Protein AF-A0A4U9IX40-F1 (afdb_monomer)

Solvent-accessible surface area (backbone atoms only — not comparable to full-atom values): 3155 Å² total; per-residue (Å²): 111,67,67,53,27,52,51,34,51,54,49,51,61,54,50,76,72,38,90,83,55,88,53,82,47,40,53,79,39,82,88,35,91,57,16,71,57,44,65,74,75,39,100,62,64,54,59,68,70,51,104

Structure (mmCIF, N/CA/C/O backbone):
data_AF-A0A4U9IX40-F1
#
_entry.id   AF-A0A4U9IX40-F1
#
loop_
_atom_site.group_PDB
_atom_site.id
_atom_site.type_symbol
_atom_site.label_atom_id
_atom_site.label_alt_id
_atom_site.label_comp_id
_atom_site.label_asym_id
_atom_site.label_entity_id
_atom_site.label_seq_id
_atom_site.pdbx_PDB_ins_code
_atom_site.Cartn_x
_atom_site.Cartn_y
_atom_site.Cartn_z
_atom_site.occupancy
_atom_site.B_iso_or_equiv
_atom_site.auth_seq_id
_atom_site.auth_comp_id
_atom_site.auth_asym_id
_atom_site.auth_atom_id
_atom_site.pdbx_PDB_model_num
ATOM 1 N N . MET A 1 1 ? 11.622 -3.474 -10.654 1.00 61.66 1 MET A N 1
ATOM 2 C CA . MET A 1 1 ? 10.657 -2.806 -9.751 1.00 61.66 1 MET A CA 1
ATOM 3 C C . MET A 1 1 ? 9.252 -3.396 -9.860 1.00 61.66 1 MET A C 1
ATOM 5 O O . MET A 1 1 ? 8.575 -3.478 -8.844 1.00 61.66 1 MET A O 1
ATOM 9 N N . ASP A 1 2 ? 8.847 -3.906 -11.026 1.00 84.50 2 ASP A N 1
ATOM 10 C CA . ASP A 1 2 ? 7.484 -4.424 -11.241 1.00 84.50 2 ASP A CA 1
ATOM 11 C C . ASP A 1 2 ? 7.102 -5.627 -10.370 1.00 84.50 2 ASP A C 1
ATOM 13 O O . ASP A 1 2 ? 5.961 -5.730 -9.937 1.00 84.50 2 ASP A O 1
ATOM 17 N N . VAL A 1 3 ? 8.035 -6.541 -10.080 1.00 95.31 3 VAL A N 1
ATOM 18 C CA . VAL A 1 3 ? 7.753 -7.711 -9.221 1.00 95.31 3 VAL A CA 1
ATOM 19 C C . VAL A 1 3 ? 7.434 -7.277 -7.789 1.00 95.31 3 VAL A C 1
ATOM 21 O O . VAL A 1 3 ? 6.431 -7.702 -7.229 1.00 95.31 3 VAL A O 1
ATOM 24 N N . ALA A 1 4 ? 8.254 -6.396 -7.210 1.00 96.19 4 ALA A N 1
ATOM 25 C CA .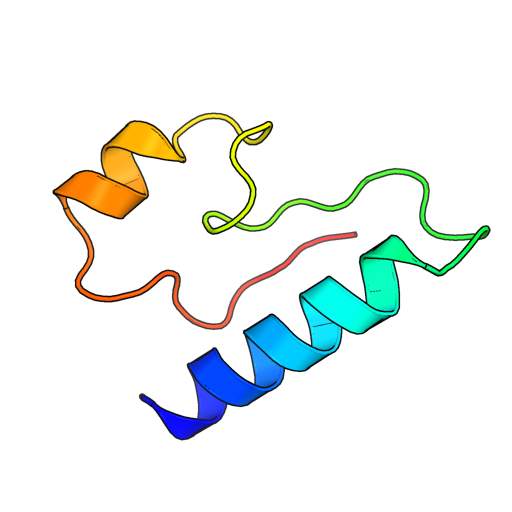 ALA A 1 4 ? 8.067 -5.922 -5.840 1.00 96.19 4 ALA A CA 1
ATOM 26 C C . ALA A 1 4 ? 6.739 -5.167 -5.679 1.00 96.19 4 ALA A C 1
ATOM 28 O O . ALA A 1 4 ? 6.006 -5.412 -4.727 1.00 96.19 4 ALA A O 1
ATOM 29 N N . GLN A 1 5 ? 6.397 -4.312 -6.646 1.00 96.38 5 GLN A N 1
ATOM 30 C CA . GLN A 1 5 ? 5.122 -3.595 -6.651 1.00 96.38 5 GLN A CA 1
ATOM 31 C C . GLN A 1 5 ? 3.922 -4.538 -6.809 1.00 96.38 5 GLN A C 1
ATOM 33 O O . GLN A 1 5 ? 2.933 -4.390 -6.097 1.00 96.38 5 GLN A O 1
ATOM 38 N N . ARG A 1 6 ? 3.999 -5.535 -7.705 1.00 96.94 6 ARG A N 1
ATOM 39 C CA . ARG A 1 6 ? 2.932 -6.540 -7.854 1.00 96.94 6 ARG A CA 1
ATOM 40 C C . ARG A 1 6 ? 2.716 -7.334 -6.568 1.00 96.94 6 ARG A C 1
ATOM 42 O O . ARG A 1 6 ? 1.574 -7.539 -6.171 1.00 96.94 6 ARG A O 1
ATOM 49 N N . ASN A 1 7 ? 3.798 -7.727 -5.900 1.00 97.38 7 ASN A N 1
ATOM 50 C CA . ASN A 1 7 ? 3.713 -8.429 -4.622 1.00 97.38 7 ASN A CA 1
ATOM 51 C C . ASN A 1 7 ? 3.096 -7.540 -3.537 1.00 97.38 7 ASN A C 1
ATOM 53 O O . ASN A 1 7 ? 2.223 -7.994 -2.805 1.00 97.38 7 ASN A O 1
ATOM 57 N N . ALA A 1 8 ? 3.500 -6.271 -3.455 1.00 97.25 8 ALA A N 1
ATOM 58 C CA . ALA A 1 8 ? 2.923 -5.331 -2.500 1.00 97.25 8 ALA A CA 1
ATOM 59 C C . ALA A 1 8 ? 1.425 -5.112 -2.734 1.00 97.25 8 ALA A C 1
ATOM 61 O O . ALA A 1 8 ? 0.666 -5.119 -1.771 1.00 97.25 8 ALA A O 1
ATOM 62 N N . GLN A 1 9 ? 0.981 -5.005 -3.991 1.00 97.00 9 GLN A N 1
ATOM 63 C CA . GLN A 1 9 ? -0.444 -4.894 -4.301 1.00 97.00 9 GLN A CA 1
ATOM 64 C C . GLN A 1 9 ? -1.220 -6.147 -3.864 1.00 97.00 9 GLN A C 1
ATOM 66 O O . GLN A 1 9 ? -2.256 -6.017 -3.222 1.00 97.00 9 GLN A O 1
ATOM 71 N N . ALA A 1 10 ? -0.684 -7.350 -4.100 1.00 97.94 10 ALA A N 1
ATOM 72 C CA . ALA A 1 10 ? -1.305 -8.587 -3.620 1.00 97.94 10 ALA A CA 1
ATOM 73 C C . ALA A 1 10 ? -1.401 -8.642 -2.081 1.00 97.94 10 ALA A C 1
ATOM 75 O O . ALA A 1 10 ? -2.409 -9.090 -1.535 1.00 97.94 10 ALA A O 1
ATOM 76 N N . ILE A 1 11 ? -0.377 -8.152 -1.372 1.00 97.88 11 ILE A N 1
ATOM 77 C CA . ILE A 1 11 ? -0.396 -8.049 0.095 1.00 97.88 11 ILE A CA 1
ATOM 78 C C . ILE A 1 11 ? -1.440 -7.022 0.551 1.00 97.88 11 ILE A C 1
ATOM 80 O O . ILE A 1 11 ? -2.181 -7.293 1.490 1.00 97.88 11 ILE A O 1
ATOM 84 N N . VAL A 1 12 ? -1.537 -5.865 -0.110 1.00 97.81 12 VAL A N 1
ATOM 85 C CA . VAL A 1 12 ? -2.561 -4.845 0.174 1.00 97.81 12 VAL A CA 1
ATOM 86 C C . VAL A 1 12 ? -3.961 -5.434 0.020 1.00 97.81 12 VAL A C 1
ATOM 88 O O . VAL A 1 12 ? -4.775 -5.299 0.932 1.00 97.81 12 VAL A O 1
ATOM 91 N N . ASP A 1 13 ? -4.226 -6.139 -1.080 1.00 97.50 13 ASP A N 1
ATOM 92 C CA . ASP A 1 13 ? -5.527 -6.760 -1.339 1.00 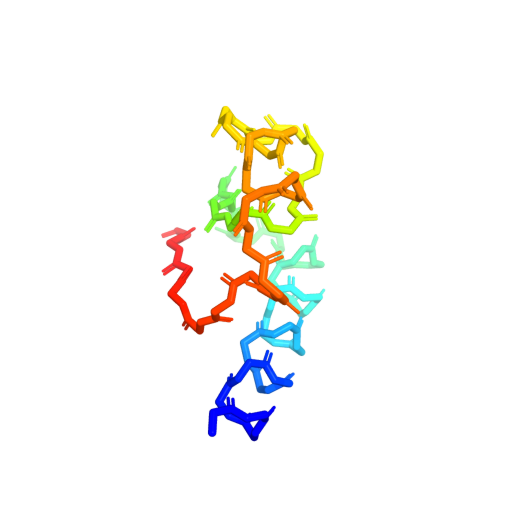97.50 13 ASP A CA 1
ATOM 93 C C . ASP A 1 13 ? -5.870 -7.819 -0.283 1.00 97.50 13 ASP A C 1
ATOM 95 O O . ASP A 1 13 ? -6.994 -7.851 0.216 1.00 97.50 13 ASP A O 1
ATOM 99 N N . PHE A 1 14 ? -4.888 -8.626 0.131 1.00 98.12 14 PHE A N 1
ATOM 100 C CA . PHE A 1 14 ? -5.050 -9.586 1.222 1.00 98.12 14 PHE A CA 1
ATOM 101 C C . PHE A 1 14 ? -5.338 -8.902 2.565 1.00 98.12 14 PHE A C 1
ATOM 103 O O . PHE A 1 14 ? -6.247 -9.318 3.282 1.00 98.12 14 PHE A O 1
ATOM 110 N N . LEU A 1 15 ? -4.589 -7.853 2.921 1.00 97.62 15 LEU A N 1
ATOM 111 C CA . LEU A 1 15 ? -4.723 -7.160 4.206 1.00 97.62 15 LEU A CA 1
ATOM 112 C C . LEU A 1 15 ? -6.066 -6.435 4.346 1.00 97.62 15 LEU A C 1
ATOM 114 O O . LEU A 1 15 ? -6.595 -6.373 5.454 1.00 97.62 15 LEU A O 1
ATOM 118 N N . LYS A 1 16 ? -6.663 -5.962 3.242 1.00 95.75 16 LYS A N 1
ATOM 119 C CA . LYS A 1 16 ? -8.010 -5.359 3.240 1.00 95.75 16 LYS A CA 1
ATOM 120 C C . LYS A 1 16 ? -9.100 -6.305 3.741 1.00 95.75 16 LYS A C 1
ATOM 122 O O . LYS A 1 16 ? -10.127 -5.833 4.219 1.00 95.75 16 LYS A O 1
ATOM 127 N N . THR A 1 17 ? -8.901 -7.617 3.628 1.00 96.94 17 THR A N 1
ATOM 128 C CA . THR A 1 17 ? -9.883 -8.615 4.072 1.00 96.94 17 THR A CA 1
ATOM 129 C C . THR A 1 17 ? -9.593 -9.158 5.470 1.00 96.94 17 THR A C 1
ATOM 131 O O . THR A 1 17 ? -10.333 -10.018 5.941 1.00 96.94 17 THR A O 1
ATOM 134 N N . GLN A 1 18 ? -8.521 -8.715 6.137 1.00 97.94 18 GLN A N 1
ATOM 135 C CA . GLN A 1 18 ? -8.127 -9.276 7.429 1.00 97.94 18 GLN A CA 1
ATOM 136 C C . GLN A 1 18 ? -8.782 -8.523 8.594 1.00 97.94 18 GLN A C 1
ATOM 138 O O . GLN A 1 18 ? -8.473 -7.352 8.811 1.00 97.94 18 GLN A O 1
ATOM 143 N N . PRO A 1 19 ? -9.606 -9.185 9.429 1.00 96.75 19 PRO A N 1
ATOM 144 C CA . PRO A 1 19 ? -10.338 -8.521 10.512 1.00 96.75 19 PRO A CA 1
ATOM 145 C C . PRO A 1 19 ? -9.437 -7.989 11.638 1.00 96.75 19 PRO A C 1
ATOM 147 O O . PRO A 1 19 ? -9.858 -7.142 12.421 1.00 96.75 19 PRO A O 1
ATOM 150 N N . LEU A 1 20 ? -8.197 -8.479 11.739 1.00 97.12 20 LEU A N 1
ATOM 151 C CA . LEU A 1 20 ? -7.227 -8.034 12.746 1.00 97.12 20 LEU A CA 1
ATOM 152 C C . LEU A 1 20 ? -6.434 -6.792 12.306 1.00 97.12 20 LEU A C 1
ATOM 154 O O . LEU A 1 20 ? -5.771 -6.167 13.135 1.00 97.12 20 LEU A O 1
ATOM 158 N N . VAL A 1 21 ? -6.505 -6.415 11.026 1.00 96.94 21 VAL A N 1
ATOM 159 C CA . VAL A 1 21 ? -5.844 -5.218 10.499 1.00 96.94 21 VAL A CA 1
ATOM 160 C C . VAL A 1 21 ? -6.731 -4.012 10.775 1.00 96.94 21 VAL A C 1
ATOM 162 O O . VAL A 1 21 ? -7.788 -3.841 10.177 1.00 96.94 21 VAL A O 1
ATOM 165 N N . LYS A 1 22 ? -6.296 -3.154 11.700 1.00 95.56 22 LYS A N 1
ATOM 166 C CA . LYS A 1 22 ? -7.079 -1.977 12.110 1.00 95.56 22 LYS A CA 1
ATOM 167 C C . LYS A 1 22 ? -7.013 -0.841 11.098 1.00 95.56 22 LYS A C 1
ATOM 169 O O . LYS A 1 22 ? -7.969 -0.079 10.975 1.00 95.56 22 LYS A O 1
ATOM 174 N N . LYS A 1 23 ? -5.869 -0.665 10.434 1.00 95.06 23 LYS A N 1
ATOM 175 C CA . LYS A 1 23 ? -5.665 0.419 9.476 1.00 95.06 23 LYS A CA 1
ATOM 176 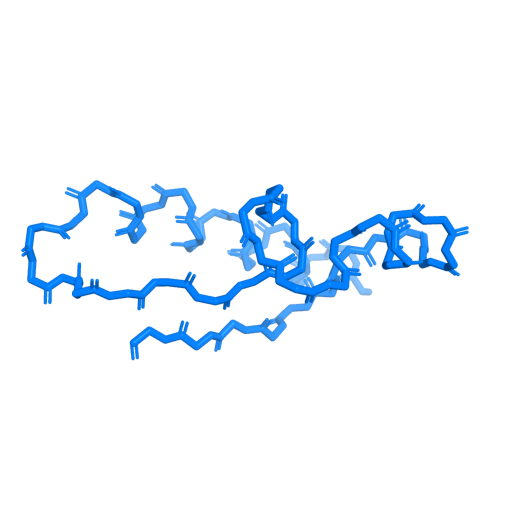C C . LYS A 1 23 ? -4.588 0.041 8.479 1.00 95.06 23 LYS A C 1
ATOM 178 O O . LYS A 1 23 ? -3.530 -0.398 8.892 1.00 95.06 23 LYS A O 1
ATOM 183 N N . LEU A 1 24 ? -4.840 0.261 7.196 1.00 96.19 24 LEU A N 1
ATOM 184 C CA . LEU A 1 24 ? -3.903 -0.045 6.123 1.00 96.19 24 LEU A CA 1
ATOM 185 C C . LEU A 1 24 ? -3.490 1.242 5.412 1.00 96.19 24 LEU A C 1
ATOM 187 O O . LEU A 1 24 ? -4.331 2.017 4.964 1.00 96.19 24 LEU A O 1
ATOM 191 N N . TYR A 1 25 ? -2.184 1.450 5.300 1.00 96.81 25 TYR A N 1
ATOM 192 C CA . TYR A 1 25 ? -1.583 2.577 4.607 1.00 96.81 25 TYR A CA 1
ATOM 193 C C . TYR A 1 25 ? -0.770 2.077 3.419 1.00 96.81 25 TYR A C 1
ATOM 195 O O . TYR A 1 25 ? 0.216 1.353 3.568 1.00 96.81 25 TYR A O 1
ATOM 203 N N . HIS A 1 26 ? -1.176 2.507 2.235 1.00 96.62 26 HIS A N 1
ATOM 204 C CA . HIS A 1 26 ? -0.494 2.283 0.976 1.00 96.62 26 HIS A CA 1
ATOM 205 C C . HIS A 1 26 ? -0.922 3.360 -0.040 1.00 96.62 26 HIS A C 1
ATOM 207 O O . HIS A 1 26 ? -2.120 3.652 -0.122 1.00 96.62 26 HIS A O 1
ATOM 213 N N . PRO A 1 27 ? -0.005 3.941 -0.837 1.00 96.19 27 PRO A N 1
ATOM 214 C CA . PRO A 1 27 ? -0.338 5.025 -1.768 1.00 96.19 27 PRO A CA 1
ATOM 215 C C . PRO A 1 27 ? -1.365 4.658 -2.850 1.00 96.19 27 PRO A C 1
ATOM 217 O O . PRO A 1 27 ? -1.983 5.554 -3.414 1.00 96.19 27 PRO A O 1
ATOM 220 N N . SER A 1 28 ? -1.578 3.364 -3.132 1.00 95.56 28 SER A N 1
ATOM 221 C CA . SER A 1 28 ? -2.607 2.916 -4.089 1.00 95.56 28 SER A CA 1
ATOM 222 C C . SER A 1 28 ? -4.043 3.008 -3.569 1.00 95.56 28 SER A C 1
ATOM 224 O O . SER A 1 28 ? -4.974 2.883 -4.358 1.00 95.56 28 SER A O 1
ATOM 226 N N . LEU A 1 29 ? -4.234 3.230 -2.267 1.00 96.12 29 LEU A N 1
ATOM 227 C CA . LEU A 1 29 ? -5.554 3.314 -1.650 1.00 96.12 29 LEU A CA 1
ATOM 228 C C . LEU A 1 29 ? -6.068 4.768 -1.687 1.00 96.12 29 LEU A C 1
ATOM 230 O O . LEU A 1 29 ? -5.394 5.638 -1.126 1.00 96.12 29 LEU A O 1
ATOM 234 N N . PRO A 1 30 ? -7.230 5.050 -2.310 1.00 95.25 30 PRO A N 1
ATOM 235 C CA . PRO A 1 30 ? -7.763 6.409 -2.460 1.00 95.25 30 PRO A CA 1
ATOM 236 C C . PRO A 1 30 ? -8.010 7.155 -1.147 1.00 95.25 30 PRO A C 1
ATOM 238 O O . PRO A 1 30 ? -7.932 8.378 -1.100 1.00 95.25 30 PRO A O 1
ATOM 241 N N . GLU A 1 31 ? -8.286 6.424 -0.070 1.00 93.94 31 GLU A N 1
ATOM 242 C CA . GLU A 1 31 ? -8.498 6.967 1.268 1.00 93.94 31 GLU A CA 1
ATOM 243 C C . GLU A 1 31 ? -7.211 7.478 1.938 1.00 93.94 31 GLU A C 1
ATOM 245 O O . GLU A 1 31 ? -7.278 8.178 2.951 1.00 93.94 31 GLU A O 1
ATOM 250 N N . ASN A 1 32 ? -6.031 7.143 1.402 1.00 93.38 32 ASN A N 1
ATOM 251 C CA . ASN A 1 32 ? -4.766 7.567 1.984 1.00 93.38 32 ASN A CA 1
ATOM 252 C C . ASN A 1 32 ? -4.359 8.964 1.527 1.00 93.38 32 ASN A C 1
ATOM 254 O O . ASN A 1 32 ? -4.351 9.302 0.342 1.00 93.38 32 ASN A O 1
ATOM 258 N N . GLN A 1 33 ? -3.927 9.765 2.500 1.00 93.31 33 GLN A N 1
ATOM 259 C CA . GLN A 1 33 ? -3.375 11.086 2.245 1.00 93.31 33 GLN A CA 1
ATOM 260 C C . GLN A 1 33 ? -2.227 10.997 1.232 1.00 93.31 33 GLN A C 1
ATOM 262 O O . GLN A 1 33 ? -1.277 10.236 1.409 1.00 93.31 33 GLN A O 1
ATOM 267 N N . GLY A 1 34 ? -2.315 11.808 0.178 1.00 93.50 34 GLY A N 1
ATOM 268 C CA . GLY A 1 34 ? -1.312 11.849 -0.881 1.00 93.50 34 GLY A CA 1
ATOM 269 C C . GLY A 1 34 ? -1.527 10.843 -2.013 1.00 93.50 34 GLY A C 1
ATOM 270 O O . GLY A 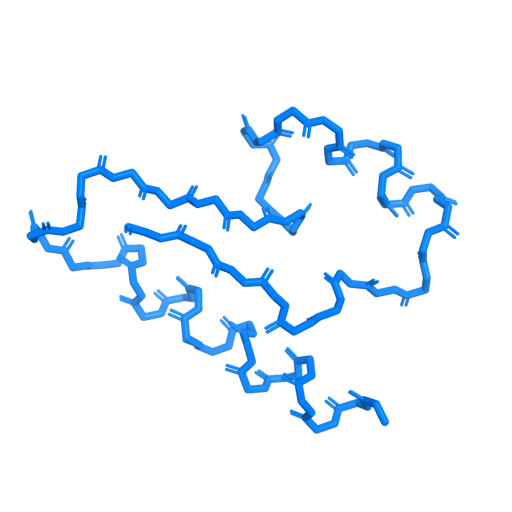1 34 ? -0.705 10.843 -2.924 1.00 93.50 34 GLY A O 1
ATOM 271 N N . HIS A 1 35 ? -2.614 10.054 -2.020 1.00 95.94 35 HIS A N 1
ATOM 272 C CA . HIS A 1 35 ? -2.967 9.178 -3.148 1.00 95.94 35 HIS A CA 1
ATOM 273 C C . HIS A 1 35 ? -2.975 9.931 -4.483 1.00 95.94 35 HIS A C 1
ATOM 275 O O . HIS A 1 35 ? -2.305 9.520 -5.424 1.00 95.94 35 HIS A O 1
ATOM 281 N N . GLU A 1 36 ? -3.665 11.073 -4.555 1.00 97.06 36 GLU A N 1
ATOM 282 C CA . GLU A 1 36 ? -3.764 11.865 -5.789 1.00 97.06 36 GLU A CA 1
ATOM 283 C C . GLU A 1 36 ? -2.397 12.367 -6.275 1.00 97.06 36 GLU A C 1
ATOM 285 O O . GLU A 1 36 ? -2.093 12.345 -7.469 1.00 97.06 36 GLU A O 1
ATOM 290 N N . ILE A 1 37 ? -1.536 12.784 -5.342 1.00 96.62 37 ILE A N 1
ATOM 291 C CA . ILE A 1 37 ? -0.176 13.236 -5.649 1.00 96.62 37 ILE A CA 1
ATOM 292 C C . ILE A 1 37 ? 0.663 12.053 -6.143 1.00 96.62 37 ILE A C 1
ATOM 294 O O . ILE A 1 37 ? 1.342 12.173 -7.162 1.00 96.62 37 ILE A O 1
ATOM 298 N N . ALA A 1 38 ? 0.586 10.906 -5.464 1.00 95.62 38 ALA A N 1
ATOM 299 C CA . ALA A 1 38 ? 1.286 9.685 -5.845 1.00 95.62 38 ALA A CA 1
ATOM 300 C C . ALA A 1 38 ? 0.842 9.194 -7.230 1.00 95.62 38 ALA A C 1
ATOM 302 O O . ALA A 1 38 ? 1.690 8.937 -8.077 1.00 95.62 38 ALA A O 1
ATOM 303 N N . ALA A 1 39 ? -0.465 9.160 -7.497 1.00 96.75 39 ALA A N 1
ATOM 304 C CA . ALA A 1 39 ? -1.030 8.775 -8.787 1.00 96.75 39 ALA A CA 1
ATOM 305 C C . ALA A 1 39 ? -0.589 9.712 -9.923 1.00 96.75 39 ALA A C 1
ATOM 307 O O . ALA A 1 39 ? -0.380 9.265 -11.048 1.00 96.75 39 ALA A O 1
ATOM 308 N N . ARG A 1 40 ? -0.414 11.01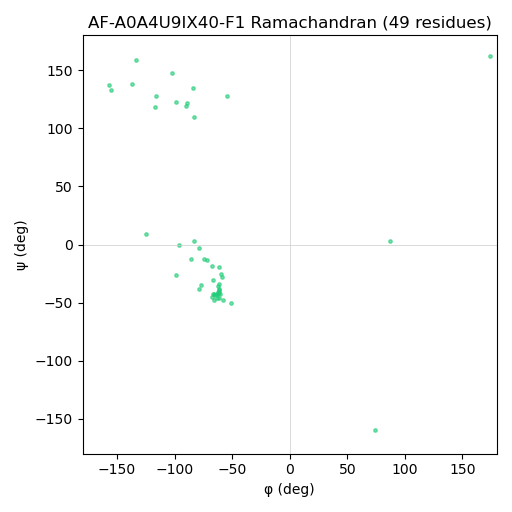0 -9.635 1.00 97.62 40 ARG A N 1
ATOM 309 C CA . ARG A 1 40 ? 0.046 11.999 -10.620 1.00 97.62 40 ARG A CA 1
ATOM 310 C C . ARG A 1 40 ? 1.556 11.957 -10.866 1.00 97.62 40 ARG A C 1
ATOM 312 O O . ARG A 1 40 ? 1.992 12.213 -11.985 1.00 97.62 40 ARG A O 1
ATOM 319 N N . GLN A 1 41 ? 2.358 11.729 -9.827 1.00 97.25 41 GLN A N 1
ATOM 320 C CA . GLN A 1 41 ? 3.818 11.882 -9.887 1.00 97.25 41 GLN A CA 1
ATOM 321 C C . GLN A 1 41 ? 4.568 10.560 -10.089 1.00 97.25 41 GLN A C 1
ATOM 323 O O . GLN A 1 41 ? 5.683 10.565 -10.611 1.00 97.25 41 GLN A O 1
ATOM 328 N N . GLN A 1 42 ? 3.995 9.432 -9.668 1.00 95.00 42 GLN A N 1
ATOM 329 C CA . GLN A 1 42 ? 4.649 8.127 -9.698 1.00 95.00 42 GLN A CA 1
ATOM 330 C C . GLN A 1 42 ? 4.147 7.289 -10.879 1.00 95.00 42 GLN A C 1
ATOM 332 O O . GLN A 1 42 ? 2.983 7.341 -11.257 1.00 95.00 42 GLN A O 1
ATOM 337 N N . LYS A 1 43 ? 5.023 6.449 -11.446 1.00 92.19 43 LYS A N 1
ATOM 338 C CA . LYS A 1 43 ? 4.648 5.462 -12.483 1.00 92.19 43 LYS A CA 1
ATOM 339 C C . LYS A 1 43 ? 3.970 4.208 -11.902 1.00 92.19 43 LYS A C 1
ATOM 341 O O . LYS A 1 43 ? 3.590 3.306 -12.640 1.00 92.19 43 LYS A O 1
ATOM 346 N N . GLY A 1 44 ? 3.861 4.142 -10.580 1.00 92.81 44 GLY A N 1
ATOM 347 C CA . GLY A 1 44 ? 3.300 3.050 -9.799 1.00 92.81 44 GLY A CA 1
ATOM 348 C C . GLY A 1 44 ? 3.520 3.322 -8.312 1.00 92.81 44 GLY A C 1
ATOM 349 O O . GLY A 1 44 ? 4.348 4.156 -7.954 1.00 92.81 44 GLY A O 1
ATOM 350 N N . PHE A 1 45 ? 2.780 2.637 -7.446 1.00 95.12 45 PHE A N 1
ATOM 351 C CA . PHE A 1 45 ? 2.711 2.967 -6.016 1.00 95.12 45 PHE A CA 1
ATOM 352 C C . PHE A 1 45 ? 3.851 2.385 -5.163 1.00 95.12 45 PHE A C 1
ATOM 354 O O . PHE A 1 45 ? 3.878 2.569 -3.947 1.00 95.12 45 PHE A O 1
ATOM 361 N N . GLY A 1 46 ? 4.817 1.709 -5.794 1.00 94.50 46 GLY A N 1
ATOM 362 C CA . GLY A 1 46 ? 5.962 1.122 -5.107 1.00 94.50 46 GLY A CA 1
ATOM 363 C C . GLY A 1 46 ? 5.598 -0.135 -4.318 1.00 94.50 46 GLY A C 1
ATOM 364 O O . GLY A 1 46 ? 4.621 -0.812 -4.619 1.00 94.50 46 GLY A O 1
ATOM 365 N N . ALA A 1 47 ? 6.442 -0.485 -3.347 1.00 96.12 47 ALA A N 1
ATOM 366 C CA . ALA A 1 47 ? 6.326 -1.738 -2.598 1.00 96.12 47 ALA A CA 1
ATOM 367 C C . ALA A 1 47 ? 6.256 -1.552 -1.073 1.00 96.12 47 ALA A C 1
ATOM 369 O O . ALA A 1 47 ? 6.374 -2.520 -0.326 1.00 96.12 47 ALA A O 1
ATOM 370 N N . MET A 1 48 ? 6.114 -0.308 -0.608 1.00 94.62 48 MET A N 1
ATOM 371 C CA . MET A 1 48 ? 6.094 0.016 0.815 1.00 94.62 48 MET A CA 1
ATOM 372 C C . MET A 1 48 ? 4.656 0.176 1.296 1.00 94.62 48 MET A C 1
ATOM 374 O O . MET A 1 48 ? 3.927 1.033 0.803 1.00 94.62 48 MET A O 1
ATOM 378 N N . LEU A 1 49 ? 4.282 -0.609 2.301 1.00 95.12 49 LEU A N 1
ATOM 379 C CA . LEU A 1 49 ? 2.989 -0.550 2.973 1.00 95.12 49 LEU A CA 1
ATOM 380 C C . LEU A 1 49 ? 3.181 -0.587 4.493 1.00 95.12 49 LEU A C 1
ATOM 382 O O . LEU A 1 49 ? 4.210 -1.047 4.988 1.00 95.12 49 LEU A O 1
ATOM 386 N N . LYS A 1 50 ? 2.176 -0.119 5.233 1.00 95.12 50 LYS A N 1
ATOM 387 C CA . LYS A 1 50 ? 2.123 -0.145 6.702 1.00 95.12 50 LYS A CA 1
ATOM 388 C C . LYS A 1 50 ? 0.723 -0.563 7.151 1.00 95.12 50 LYS A C 1
ATOM 390 O O . LYS A 1 50 ? -0.248 -0.073 6.580 1.00 95.12 50 LYS A O 1
ATOM 395 N N . PHE A 1 51 ? 0.617 -1.411 8.170 1.00 93.00 51 PHE A N 1
ATOM 396 C CA . PHE A 1 51 ? -0.652 -1.880 8.735 1.00 93.00 51 PHE A CA 1
ATOM 397 C C . 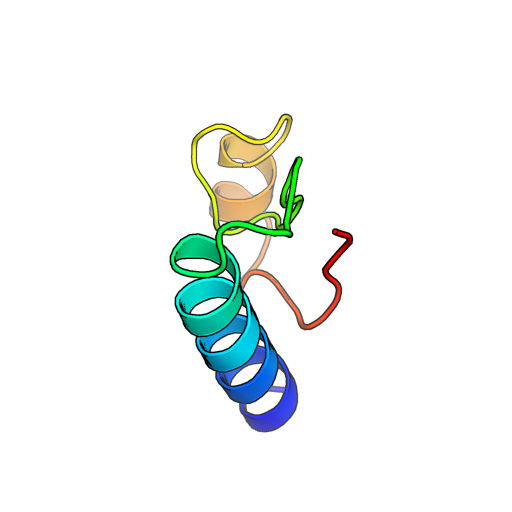PHE A 1 51 ? -0.581 -2.083 10.252 1.00 93.00 51 PHE A C 1
ATOM 399 O O . PHE A 1 51 ? 0.560 -2.120 10.767 1.00 93.00 51 PHE A O 1
#

Nearest PDB structures (foldseek):
  4l0o-assembly3_C  TM=9.074E-01  e=1.987E-04  Helicobacter pylori 26695
  6k1m-assembly1_D  TM=9.308E-01  e=9.597E-04  Stenotrophomonas maltophilia R551-3
  6k1n-assembly1_C  TM=9.299E-01  e=1.190E-03  Stenotrophomonas maltophilia R551-3
  6k1o-assembly1_A  TM=9.224E-01  e=1.278E-03  Stenotrophomonas maltophilia R551-3
  6k1o-assembly1_D  TM=9.207E-01  e=1.584E-03  Stenotrophomonas maltophilia R551-3

Secondary structure (DSSP, 8-state):
-HHHHHHHHHHHHHHTT-TT----B-TTSTTSTTHHHHHHH-SS--S--B-

InterPro domains:
  IPR000277 Cys/Met metabolism, pyridoxal phosphate-dependent enzyme [PF01053] (1-51)
  IPR015422 Pyridoxal phosphate-dependent transferase, small domain [G3DSA:3.90.1150.10] (1-51)
  IPR015424 Pyridoxal phosphate-dependent transferase [SSF53383] (1-50)

pLDDT: mean 95.08, std 5.2, range [61.66, 98.12]

Radius of gyration: 10.86 Å; Cα contac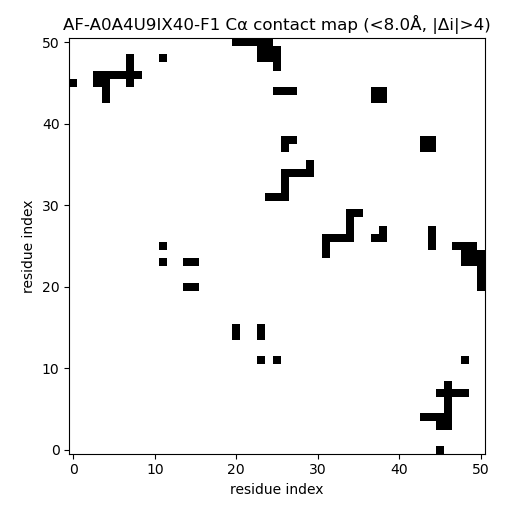ts (8 Å, |Δi|>4): 53; chains: 1; bounding box: 21×23×25 Å

Sequence (51 aa):
MDVAQRNAQAIVDFLKTQPLVKKLYHPSLPENQGHEIAARQQKGFGAMLKF

Organism: NCBI:txid83655

Mean predicted aligned error: 2.5 Å

Foldseek 3Di:
DVVLQVVLVVVQVVLVPDPPNPDKDFLCDPPHPCVVVCVVPDPGRGNDMDD

=== Feature glossary ===
A reading guide for the features in this record.

Start from the sequence.

  · Sequence gives the chain of amino acids in standard one-letter code (A=alanine, C=cysteine, …, Y=tyrosine), read N→C. It is the only feature that is directly encoded by the gene; all structural features are derived from the folded form of this sequence.

Fold it, and you get atomic coordinates and the backbone conformation that goes with them.

  · The mmCIF table is the protein's shape written out atom by atom. For each backbone N, Cα, C, and carbonyl O, it records an (x, y, z) coordinate triple in Å plus the residue type, chain letter, and residue number.

  · Backbone dihedral angles. Every residue except chain termini has a φ (preceding-C → N → Cα → C) and a ψ (N → Cα → C → next-N). They are reported in degrees follo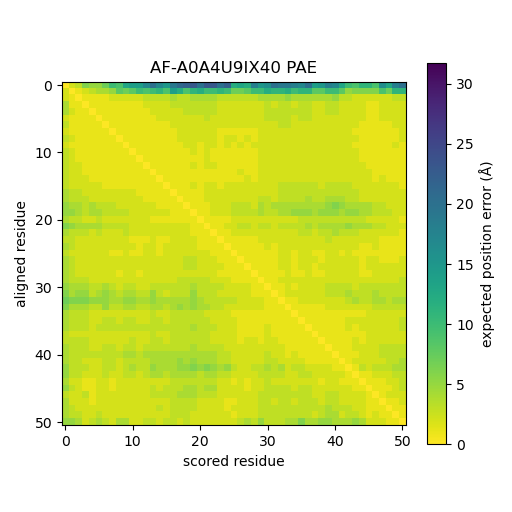wing the IUPAC sign convention. Secondary structure is essentially a statement about which (φ, ψ) basin each residue occupies.

  · DSSP 8-state secondary structure assigns each residue one of H (α-helix), G (3₁₀-helix), I (π-helix), E (extended β-strand), B (isolated β-bridge), T (hydrogen-bonded turn), S (bend), or '-' (coil). The assignment is computed from backbone hydrogen-bond geometry via the Kabsch–Sander algorithm.

  · P-SEA three-state annotation labels each residue as helix, strand, or coil based purely on the geometry of the Cα trace. It serves as a fallback when the full backbone (and thus DSSP) is unavailable.

Summarize the fold with a handful of shape descriptors and a per-residue structural alphabet.

  · Radius of gyration (Rg) is the root-mean-square distance of Cα atoms from their centroid — a single number for overall size and compactness. A globular domain of N residues has Rg ≈ 2.2·N^0.38 Å; an extended or disordered chain has a much larger Rg. The Cα contact count is the number of residue pairs whose Cα atoms are within 8 Å and are more than four positions apart in sequence — a standard proxy for tertiary packing density. The bounding box is the smallest axis-aligned box enclosing all Cα atoms.

  · Foldseek's 3Di representation compresses backbone geometry into a per-residue letter drawn from a learned twenty-state alphabet. It captures the tertiary interaction pattern around each residue — which residues are packed against it in space, regardless of where they are in sequence.

  · Accessible surface area quantifies burial. A residue with SASA near zero is packed into the hydrophobic core; one with SASA >100 Å² sits on the surface. Computed here via the Shrake–Rupley numerical algorithm with a 1.4 Å probe.

Ask how reliable the model is.

  · For AlphaFold models, the B-factor field carries pLDDT — the model's own estimate of local accuracy on a 0–100 scale. Regions with pLDDT<50 should be treated as essentially unmodeled; they often correspond to intrinsically disordered segments.

  · For experimental (PDB) structures, the B-factor (temperature factor) quantifies the positional spread of each atom in the crystal — a combination of thermal vibration and static disorder — in units of Å². High B-factors mark flexible loops or poorly resolved regions; low B-factors mark the rigid, well-ordered core.

  · PAE(i, j) answers: if I align the predicted and true structures on residue i, how far off (in Å) do I expect residue j to be? A block-diagonal PAE matrix with low values on the blocks and high values off-diagonal is the signature of a multi-domain protein with confidently predicted domains but uncertain inter-domain orientation.

Place it in context: what it resembles, what it is annotat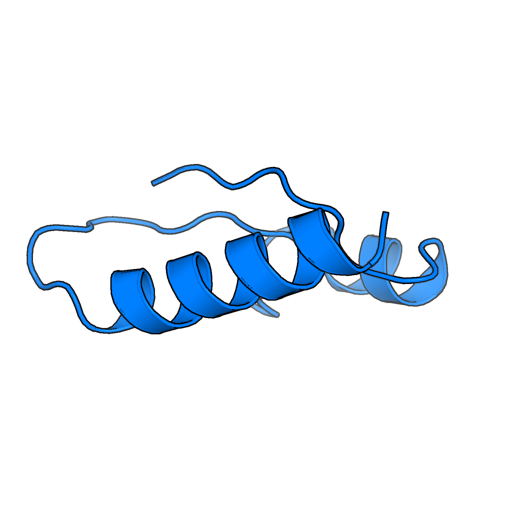ed as, and how it looks.

  · Structural nearest neighbors (via Foldseek easy-search vs the PDB). Reported per hit: target PDB id, E-value, and alignment TM-score. A TM-score above ~0.5 is the conventional threshold for 'same fold'.

  · Functional annotations link the protein to curated databases. InterPro entries identify conserved domains and families by matching the sequence against member-database signatures (Pfam, PROSITE, CDD, …). Gene Ontology (GO) terms describe molecular function, biological process, and cellular component in a controlled vocabulary. CATH places the structure in a hierarchical fold classification (Class/Architecture/Topology/Homologous-superfamily). The organism is the source species.

  · Plot images: a contact map (which residues are close in 3D, as an N×N binary image), a Ramachandran scatter (backbone torsion angles, revealing secondary-structure composition at a glance), and — for AlphaFold structures — a PAE heatmap (pairwise prediction confidence).

  · Structure images are PyMOL renders from six orthogonal camera directions. Cartoon representation draws helices as coils and strands as arrows; sticks shows the backbone as bonds; surface shows the solvent-excluded envelope. Rainbow coloring maps sequence position to hue (blue→red, N→C); chain coloring assigns a distinct color per polypeptide.